Protein AF-A0A9P3NBM3-F1 (afdb_monomer_lite)

Radius of gyration: 16.48 Å; chains: 1; bounding box: 29×33×55 Å

Secondary structure (DSSP, 8-state):
---TTGGGTS-S--TT----S-S-GGGHHHHHHHHHHHHHHHHHHHHHTT-HHHHHHHHHHHHHHSTTTS-HHHHHHHHHHHHHHHHHHH-HHHHHHHHHHHHTSTTTTT-HHHHHHHHHHHHHHHHH-

Foldseek 3Di:
DDDPPPDPPDPDPPPPPPPDPDDDPVVPLVVLAVVLVVLLVQLVVCVVVVNLVSNLVSLVCSLPVNVVRDALVSNLSSLLSNLVSCCVPVNLVRSVVSLVVQCVPPSPVPDVSSVVSVVVSVVVVVVVD

Structure (mmCIF, N/CA/C/O backbone):
data_AF-A0A9P3NBM3-F1
#
_entry.id   AF-A0A9P3NBM3-F1
#
loop_
_atom_site.group_PDB
_atom_site.id
_atom_site.type_symbol
_atom_site.label_atom_id
_atom_site.label_alt_id
_atom_site.label_comp_id
_atom_site.label_asym_id
_atom_site.label_entity_id
_atom_site.label_seq_id
_atom_site.pdbx_PDB_ins_code
_atom_site.Cartn_x
_atom_site.Cartn_y
_atom_site.Cartn_z
_atom_site.occupancy
_atom_site.B_iso_or_equiv
_atom_site.auth_seq_id
_atom_site.auth_comp_id
_atom_site.auth_asym_id
_atom_site.auth_atom_id
_atom_site.pdbx_PDB_model_num
ATOM 1 N N . MET A 1 1 ? 9.893 -16.321 -12.538 1.00 36.00 1 MET A N 1
ATOM 2 C CA . MET A 1 1 ? 9.542 -17.567 -11.822 1.00 36.00 1 MET A CA 1
ATOM 3 C C . MET A 1 1 ? 8.042 -17.539 -11.578 1.00 36.00 1 MET A C 1
ATOM 5 O O . MET A 1 1 ? 7.564 -16.567 -11.018 1.00 36.00 1 MET A O 1
ATOM 9 N N . GLY A 1 2 ? 7.298 -18.499 -12.133 1.00 42.25 2 GLY A N 1
ATOM 10 C CA . GLY A 1 2 ? 5.830 -18.472 -12.160 1.00 42.25 2 GLY A CA 1
ATOM 11 C C . GLY A 1 2 ? 5.213 -18.802 -10.803 1.00 42.25 2 GLY A C 1
ATOM 12 O O . GLY A 1 2 ? 5.701 -19.692 -10.115 1.00 42.25 2 GLY A O 1
ATOM 13 N N . PHE A 1 3 ? 4.153 -18.081 -10.433 1.00 47.12 3 PHE A N 1
ATOM 14 C CA . PHE A 1 3 ? 3.395 -18.271 -9.196 1.00 47.12 3 PHE A CA 1
ATOM 15 C C . PHE A 1 3 ? 2.372 -19.417 -9.355 1.00 47.12 3 PHE A C 1
ATOM 17 O O . PHE A 1 3 ? 1.363 -19.234 -10.037 1.00 47.12 3 PHE A O 1
ATOM 24 N N . PRO A 1 4 ? 2.574 -20.589 -8.723 1.00 48.94 4 PRO A N 1
ATOM 25 C CA . PRO A 1 4 ? 1.746 -21.779 -8.945 1.00 48.94 4 PRO A CA 1
ATOM 26 C C . PRO A 1 4 ? 0.397 -21.771 -8.195 1.00 48.94 4 PRO A C 1
ATOM 28 O O . PRO A 1 4 ? -0.326 -22.759 -8.234 1.00 48.94 4 PRO A O 1
ATOM 31 N N . TRP A 1 5 ? 0.026 -20.676 -7.522 1.00 49.56 5 TRP A N 1
ATOM 32 C CA . TRP A 1 5 ? -1.213 -20.575 -6.732 1.00 49.56 5 TRP A CA 1
ATOM 33 C C . TRP A 1 5 ? -2.361 -19.838 -7.447 1.00 49.56 5 TRP A C 1
ATOM 35 O O . TRP A 1 5 ? -3.483 -19.809 -6.947 1.00 49.56 5 TRP A O 1
ATOM 45 N N . LEU A 1 6 ? -2.110 -19.269 -8.631 1.00 45.78 6 LEU A N 1
ATOM 46 C CA . LEU A 1 6 ? -3.104 -18.508 -9.403 1.00 45.78 6 LEU A CA 1
ATOM 47 C C . LEU A 1 6 ? -4.129 -19.392 -10.139 1.00 45.78 6 LEU A C 1
ATOM 49 O O . LEU A 1 6 ? -5.163 -18.894 -10.575 1.00 45.78 6 LEU A O 1
ATOM 53 N N . GLY A 1 7 ? -3.869 -20.699 -10.257 1.00 48.28 7 GLY A N 1
ATOM 54 C CA . GLY A 1 7 ? -4.721 -21.636 -10.998 1.00 48.28 7 GLY A CA 1
ATOM 55 C C . GLY A 1 7 ? -5.986 -22.093 -10.267 1.00 48.28 7 GLY A C 1
ATOM 56 O O . GLY A 1 7 ? -6.861 -22.681 -10.892 1.00 48.28 7 GLY A O 1
ATOM 57 N N . THR A 1 8 ? -6.110 -21.838 -8.961 1.00 54.28 8 THR A N 1
ATOM 58 C CA . THR A 1 8 ? -7.179 -22.441 -8.142 1.00 54.28 8 THR A CA 1
ATOM 59 C C . THR A 1 8 ? -8.381 -21.522 -7.903 1.00 54.28 8 THR A C 1
ATOM 61 O O . THR A 1 8 ? -9.399 -21.987 -7.401 1.00 54.28 8 THR A O 1
ATOM 64 N N . LEU A 1 9 ? -8.29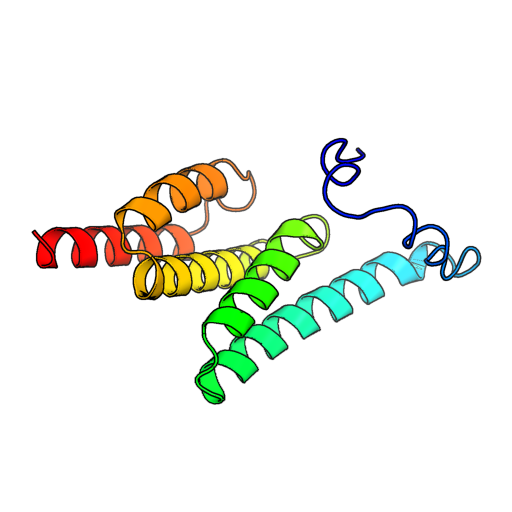3 -20.230 -8.251 1.00 46.53 9 LEU A N 1
ATOM 65 C CA . LEU A 1 9 ? -9.361 -19.245 -8.000 1.00 46.53 9 LEU A CA 1
ATOM 66 C C . LEU A 1 9 ? -10.108 -18.776 -9.253 1.00 46.53 9 LEU A C 1
ATOM 68 O O . LEU A 1 9 ? -11.226 -18.280 -9.133 1.00 46.53 9 LEU A O 1
ATOM 72 N N . LEU A 1 10 ? -9.538 -18.943 -10.444 1.00 45.22 10 LEU A N 1
ATOM 73 C CA . LEU A 1 10 ? -10.221 -18.623 -11.692 1.00 45.22 10 LEU A CA 1
ATOM 74 C C . LEU A 1 10 ? -10.314 -19.881 -12.545 1.00 45.22 10 LEU A C 1
ATOM 76 O O . LEU A 1 10 ? -9.303 -20.450 -12.944 1.00 45.22 10 LEU A O 1
ATOM 80 N N . GLY A 1 11 ? -11.553 -20.302 -12.810 1.00 42.62 11 GLY A N 1
ATOM 81 C CA . GLY A 1 11 ? -11.868 -21.316 -13.809 1.00 42.62 11 GLY A CA 1
ATOM 82 C C . GLY A 1 11 ? -11.320 -20.964 -15.204 1.00 42.62 11 GLY A C 1
ATOM 83 O O . GLY A 1 11 ? -10.674 -19.932 -15.393 1.00 42.62 11 GLY A O 1
ATOM 84 N N . PRO A 1 12 ? -11.582 -21.808 -16.215 1.00 42.78 12 PRO A N 1
ATOM 85 C CA . PRO A 1 12 ? -10.810 -21.900 -17.460 1.00 42.78 12 PRO A CA 1
ATOM 86 C C . PRO A 1 12 ? -11.018 -20.737 -18.458 1.00 42.78 12 PRO A C 1
ATOM 88 O O . PRO A 1 12 ? -10.882 -20.921 -19.663 1.00 42.78 12 PRO A O 1
ATOM 91 N N . SER A 1 13 ? -11.340 -19.528 -17.996 1.00 43.16 13 SER A N 1
ATOM 92 C CA . SER A 1 13 ? -11.639 -18.365 -18.839 1.00 43.16 13 SER A CA 1
ATOM 93 C C . SER A 1 13 ? -10.451 -17.426 -19.085 1.00 43.16 13 SER A C 1
ATOM 95 O O . SER A 1 13 ? -10.646 -16.354 -19.647 1.00 43.16 13 SER A O 1
ATOM 97 N N . LEU A 1 14 ? -9.227 -17.784 -18.682 1.00 46.81 14 LEU A N 1
ATOM 98 C CA . LEU A 1 14 ? -8.033 -16.946 -18.898 1.00 46.81 14 LEU A CA 1
ATOM 99 C C . LEU A 1 14 ? -7.100 -17.441 -20.013 1.00 46.81 14 LEU A C 1
ATOM 101 O O . LEU A 1 14 ? -6.038 -16.862 -20.229 1.00 46.81 14 LEU A O 1
ATOM 105 N N . SER A 1 15 ? -7.514 -18.439 -20.795 1.00 42.78 15 SER A N 1
ATOM 106 C CA . SER A 1 15 ? -6.785 -18.899 -21.988 1.00 42.78 15 SER A CA 1
ATOM 107 C C . SER A 1 15 ? -6.761 -17.870 -23.130 1.00 42.78 15 SER A C 1
ATOM 109 O O . SER A 1 15 ? -6.070 -18.084 -24.120 1.00 42.78 15 SER A O 1
ATOM 111 N N . SER A 1 16 ? -7.505 -16.760 -23.027 1.00 41.94 16 SER A N 1
ATOM 112 C CA . SER A 1 16 ? -7.634 -15.752 -24.090 1.00 41.94 16 SER A CA 1
ATOM 113 C C . SER A 1 16 ? -6.797 -14.485 -23.885 1.00 41.94 16 SER A C 1
ATOM 115 O O . SER A 1 16 ? -6.918 -13.553 -24.675 1.00 41.94 16 SER A O 1
ATOM 117 N N . LEU A 1 17 ? -5.945 -14.420 -22.858 1.00 43.00 17 LEU A N 1
ATOM 118 C CA . LEU A 1 17 ? -5.051 -13.277 -22.623 1.00 43.00 17 LEU A CA 1
ATOM 119 C C . LEU A 1 17 ? -3.598 -13.569 -23.020 1.00 43.00 17 LEU A C 1
ATOM 121 O O . LEU A 1 17 ? -2.654 -13.071 -22.417 1.00 43.00 17 LEU A O 1
ATOM 125 N N . SER A 1 18 ? -3.401 -14.320 -24.106 1.00 44.97 18 SER A N 1
ATOM 126 C CA . SER A 1 18 ? -2.165 -14.248 -24.889 1.00 44.97 18 SER A CA 1
ATOM 127 C C . SER A 1 18 ? -2.197 -12.985 -25.758 1.00 44.97 18 SER A C 1
ATOM 129 O O . SER A 1 18 ? -2.344 -13.059 -26.979 1.00 44.97 18 SER A O 1
ATOM 131 N N . PHE A 1 19 ? -2.142 -11.804 -25.142 1.00 48.06 19 PHE A N 1
ATOM 132 C CA . PHE A 1 19 ? -2.157 -10.555 -25.895 1.00 48.06 19 PHE A CA 1
ATOM 133 C C . PHE A 1 19 ? -0.729 -10.018 -26.048 1.00 48.06 19 PHE A C 1
ATOM 135 O O . PHE A 1 19 ? -0.136 -9.503 -25.104 1.00 48.06 19 PHE A O 1
ATOM 142 N N . TYR A 1 20 ? -0.241 -10.173 -27.288 1.00 42.94 20 TYR A N 1
ATOM 143 C CA . TYR A 1 20 ? 0.977 -9.648 -27.924 1.00 42.94 20 TYR A CA 1
ATOM 144 C C . TYR A 1 20 ? 2.259 -10.500 -27.862 1.00 42.94 20 TYR A C 1
ATOM 146 O O . TYR A 1 20 ? 3.135 -10.242 -27.040 1.00 42.94 20 TYR A O 1
ATOM 154 N N . PRO A 1 21 ? 2.459 -11.428 -28.822 1.00 46.34 21 PRO A N 1
ATOM 155 C CA . PRO A 1 21 ? 3.725 -12.146 -28.966 1.00 46.34 21 PRO A CA 1
ATOM 156 C C . PRO A 1 21 ? 4.812 -11.370 -29.746 1.00 46.34 21 PRO A C 1
ATOM 158 O O . PRO A 1 21 ? 5.903 -11.898 -29.904 1.00 46.34 21 PRO A O 1
ATOM 161 N N . ASN A 1 22 ? 4.563 -10.140 -30.231 1.00 47.19 22 ASN A N 1
ATOM 162 C CA . ASN A 1 22 ? 5.412 -9.515 -31.268 1.00 47.19 22 ASN A CA 1
ATOM 163 C C . ASN A 1 22 ? 5.895 -8.068 -31.013 1.00 47.19 22 ASN A C 1
ATOM 165 O O . ASN A 1 22 ? 6.335 -7.415 -31.958 1.00 47.19 22 ASN A O 1
ATOM 169 N N . LEU A 1 23 ? 5.861 -7.532 -29.785 1.00 47.50 23 LEU A N 1
ATOM 170 C CA . LEU A 1 23 ? 6.553 -6.261 -29.504 1.00 47.50 23 LEU A CA 1
ATOM 171 C C . LEU A 1 23 ? 7.952 -6.529 -28.944 1.00 47.50 23 LEU A C 1
ATOM 173 O O . LEU A 1 23 ? 8.088 -7.132 -27.884 1.00 47.50 23 LEU A O 1
ATOM 177 N N . SER A 1 24 ? 8.968 -6.062 -29.678 1.00 49.34 24 SER A N 1
ATOM 178 C CA . SER A 1 24 ? 10.384 -6.007 -29.294 1.00 49.34 24 SER A CA 1
ATOM 179 C C . SER A 1 24 ? 10.577 -5.865 -27.777 1.00 49.34 24 SER A C 1
ATOM 181 O O . SER A 1 24 ? 10.072 -4.913 -27.177 1.00 49.34 24 SER A O 1
ATOM 183 N N . LEU A 1 25 ? 11.334 -6.794 -27.176 1.00 55.28 25 LEU A N 1
ATOM 184 C CA . LEU A 1 25 ? 11.688 -6.863 -25.746 1.00 55.28 25 LEU A CA 1
ATOM 185 C C . LEU A 1 25 ? 12.089 -5.505 -25.131 1.00 55.28 25 LEU A C 1
ATOM 187 O O . LEU A 1 25 ? 11.890 -5.278 -23.940 1.00 55.28 25 LEU A O 1
ATOM 191 N N . ALA A 1 26 ? 12.601 -4.578 -25.945 1.00 54.69 26 ALA A N 1
ATOM 192 C CA . ALA A 1 26 ? 12.984 -3.232 -25.530 1.00 54.69 26 ALA A CA 1
ATOM 193 C C . ALA A 1 26 ? 11.815 -2.362 -25.018 1.00 54.69 26 ALA A C 1
ATOM 195 O O . ALA A 1 26 ? 12.041 -1.471 -24.202 1.00 54.69 26 ALA A O 1
ATOM 196 N N . LEU A 1 27 ? 10.572 -2.603 -25.457 1.00 58.94 27 LEU A N 1
ATOM 197 C CA . LEU A 1 27 ? 9.410 -1.783 -25.075 1.00 58.94 27 LEU A CA 1
ATOM 198 C C . LEU A 1 27 ? 8.577 -2.365 -23.920 1.00 58.94 27 LEU A C 1
ATOM 200 O O . LEU A 1 27 ? 7.697 -1.682 -23.400 1.00 58.94 27 LEU A O 1
ATOM 204 N N . GLN A 1 28 ? 8.838 -3.603 -23.491 1.00 66.25 28 GLN A N 1
ATOM 205 C CA . GLN A 1 28 ? 8.031 -4.267 -22.458 1.00 66.25 28 GLN A CA 1
ATOM 206 C C . GLN A 1 28 ? 8.221 -3.631 -21.074 1.00 66.25 28 GLN A C 1
ATOM 208 O O . GLN A 1 28 ? 7.250 -3.382 -20.365 1.00 66.25 28 GLN A O 1
ATOM 213 N N . ILE A 1 29 ? 9.459 -3.296 -20.712 1.00 70.06 29 ILE A N 1
ATOM 214 C CA . ILE A 1 29 ? 9.799 -2.697 -19.413 1.00 70.06 29 ILE A CA 1
ATOM 215 C C . ILE A 1 29 ? 9.110 -1.331 -19.208 1.00 70.06 29 ILE A C 1
ATOM 217 O O . ILE A 1 29 ? 8.444 -1.161 -18.185 1.00 70.06 29 ILE A O 1
ATOM 221 N N . PRO A 1 30 ? 9.188 -0.356 -20.139 1.00 77.88 30 PRO A N 1
ATOM 222 C CA . PRO A 1 30 ? 8.514 0.930 -19.956 1.00 77.88 30 PRO A CA 1
ATOM 223 C C . PRO A 1 30 ? 6.983 0.816 -19.948 1.00 77.88 30 PRO A C 1
ATOM 225 O O . PRO A 1 30 ? 6.337 1.551 -19.203 1.00 77.88 30 PRO A O 1
ATOM 228 N N . LEU A 1 31 ? 6.392 -0.122 -20.699 1.00 81.12 31 LEU A N 1
ATOM 229 C CA . LEU A 1 31 ? 4.945 -0.367 -20.663 1.00 81.12 31 LEU A CA 1
ATOM 230 C C . LEU A 1 31 ? 4.485 -0.915 -19.308 1.00 81.12 31 LEU A C 1
ATOM 232 O O . LEU A 1 31 ? 3.488 -0.444 -18.764 1.00 81.12 31 LEU A O 1
ATOM 236 N N . VAL A 1 32 ? 5.228 -1.864 -18.733 1.00 79.44 32 VAL A N 1
ATOM 237 C CA . VAL A 1 32 ? 4.937 -2.410 -17.399 1.00 79.44 32 VAL A CA 1
ATOM 238 C C . VAL A 1 32 ? 5.099 -1.328 -16.328 1.00 79.44 32 VAL A C 1
ATOM 240 O O . VAL A 1 32 ? 4.247 -1.209 -15.449 1.00 79.44 32 VAL A O 1
ATOM 243 N N . ARG A 1 33 ? 6.123 -0.469 -16.431 1.00 79.50 33 ARG A N 1
ATOM 244 C CA . ARG A 1 33 ? 6.292 0.679 -15.522 1.00 79.50 33 ARG A CA 1
ATOM 245 C C . ARG A 1 33 ? 5.153 1.688 -15.635 1.00 79.50 33 ARG A C 1
ATOM 247 O O . ARG A 1 33 ? 4.643 2.137 -14.611 1.00 79.50 33 ARG A O 1
ATOM 254 N N . LEU A 1 34 ? 4.721 2.009 -16.854 1.00 82.69 34 LEU A N 1
ATOM 255 C CA . LEU A 1 34 ? 3.594 2.911 -17.092 1.00 82.69 34 LEU A CA 1
ATOM 256 C C . LEU A 1 34 ? 2.286 2.336 -16.531 1.00 82.69 34 LEU A C 1
ATOM 258 O O . LEU A 1 34 ? 1.528 3.046 -15.872 1.00 82.69 34 LEU A O 1
ATOM 262 N N . ALA A 1 35 ? 2.041 1.042 -16.743 1.00 83.44 35 ALA A N 1
ATOM 263 C CA . ALA A 1 35 ? 0.882 0.351 -16.192 1.00 83.44 35 ALA A CA 1
ATOM 264 C C . ALA A 1 35 ? 0.913 0.330 -14.653 1.00 83.44 35 ALA A C 1
ATOM 266 O O . ALA A 1 35 ? -0.098 0.638 -14.016 1.00 83.44 35 ALA A O 1
ATOM 267 N N . GLY A 1 36 ? 2.081 0.071 -14.054 1.00 82.62 36 GLY A N 1
ATOM 268 C CA . GLY A 1 36 ? 2.304 0.178 -12.613 1.00 82.62 36 GLY A CA 1
ATOM 269 C C . GLY A 1 36 ? 1.978 1.577 -12.083 1.00 82.62 36 GLY A C 1
ATOM 270 O O . GLY A 1 36 ? 1.150 1.711 -11.180 1.00 82.62 36 GLY A O 1
ATOM 271 N N . ALA A 1 37 ? 2.538 2.627 -12.689 1.00 81.88 37 ALA A N 1
ATOM 272 C CA . ALA A 1 37 ? 2.262 4.017 -12.316 1.00 81.88 37 ALA A CA 1
ATOM 273 C C . ALA A 1 37 ? 0.766 4.367 -12.435 1.00 81.88 37 ALA A C 1
ATOM 275 O O . ALA A 1 37 ? 0.196 4.990 -11.537 1.00 81.88 37 ALA A O 1
ATOM 276 N N . ALA A 1 38 ? 0.085 3.886 -13.481 1.00 85.56 38 ALA A N 1
ATOM 277 C CA . ALA A 1 38 ? -1.356 4.069 -13.648 1.00 85.56 38 ALA A CA 1
ATOM 278 C C . ALA A 1 38 ? -2.180 3.391 -12.536 1.00 85.56 38 ALA A C 1
ATOM 280 O O . ALA A 1 38 ? -3.258 3.873 -12.183 1.00 85.56 38 ALA A O 1
ATOM 281 N N . HIS A 1 39 ? -1.712 2.275 -11.969 1.00 82.62 39 HIS A N 1
ATOM 282 C CA . HIS A 1 39 ? -2.330 1.659 -10.788 1.00 82.62 39 HIS A CA 1
ATOM 283 C C . HIS A 1 39 ? -2.079 2.459 -9.501 1.00 82.62 39 HIS A C 1
ATOM 285 O O . HIS A 1 39 ? -2.979 2.538 -8.661 1.00 82.62 39 HIS A O 1
ATOM 291 N N . GLY A 1 40 ? -0.915 3.104 -9.369 1.00 79.94 40 GLY A N 1
ATOM 292 C CA . GLY A 1 40 ? -0.631 4.038 -8.275 1.00 79.94 40 GLY A CA 1
ATOM 293 C C . GLY A 1 40 ? -1.550 5.266 -8.304 1.00 79.94 40 GLY A C 1
ATOM 294 O O . GLY A 1 40 ? -2.179 5.600 -7.298 1.00 79.94 40 GLY A O 1
ATOM 295 N N . VAL A 1 41 ? -1.719 5.878 -9.482 1.00 84.62 41 VAL A N 1
ATOM 296 C CA . VAL A 1 41 ? -2.644 7.009 -9.688 1.00 84.62 41 VAL A CA 1
ATOM 297 C C . VAL A 1 41 ? -4.094 6.589 -9.450 1.00 84.62 41 VAL A C 1
ATOM 299 O O . VAL A 1 41 ? -4.831 7.301 -8.775 1.00 84.62 41 VAL A O 1
ATOM 302 N N . ARG A 1 42 ? -4.506 5.406 -9.928 1.00 84.94 42 ARG A N 1
ATOM 303 C CA . ARG A 1 42 ? -5.851 4.876 -9.648 1.00 84.94 42 ARG A CA 1
ATOM 304 C C . ARG A 1 42 ? -6.096 4.663 -8.161 1.00 84.94 42 ARG A C 1
ATOM 306 O O . ARG A 1 42 ? -7.178 4.992 -7.694 1.00 84.94 42 ARG A O 1
ATOM 313 N N . ALA A 1 43 ? -5.112 4.164 -7.412 1.00 84.44 43 ALA A N 1
ATOM 314 C CA . ALA A 1 43 ? -5.248 4.023 -5.964 1.00 84.44 43 ALA A CA 1
ATOM 315 C C . ALA A 1 43 ? -5.514 5.382 -5.292 1.00 84.44 43 ALA A C 1
ATOM 317 O O . ALA A 1 43 ? -6.410 5.480 -4.461 1.00 84.44 43 ALA A O 1
ATOM 318 N N . ALA A 1 44 ? -4.805 6.438 -5.708 1.00 83.50 44 ALA A N 1
ATOM 319 C CA . ALA A 1 44 ? -5.044 7.799 -5.223 1.00 83.50 44 ALA A CA 1
ATOM 320 C C . ALA A 1 44 ? -6.407 8.364 -5.666 1.00 83.50 44 ALA A C 1
ATOM 322 O O . ALA A 1 44 ? -7.089 9.021 -4.887 1.00 83.50 44 ALA A O 1
ATOM 323 N N . ALA A 1 45 ? -6.845 8.080 -6.893 1.00 87.56 45 ALA A N 1
ATOM 324 C CA . ALA A 1 45 ? -8.160 8.502 -7.368 1.00 87.56 45 ALA A CA 1
ATOM 325 C C . ALA A 1 45 ? -9.287 7.868 -6.535 1.00 87.56 45 ALA A C 1
ATOM 327 O O . ALA A 1 45 ? -10.218 8.558 -6.132 1.00 87.56 45 ALA A O 1
ATOM 328 N N . TRP A 1 46 ? -9.186 6.574 -6.215 1.00 88.00 46 TRP A N 1
ATOM 329 C CA . TRP A 1 46 ? -10.172 5.895 -5.370 1.00 88.00 46 TRP A CA 1
ATOM 330 C C . TRP A 1 46 ? -10.214 6.430 -3.934 1.00 88.00 46 TRP A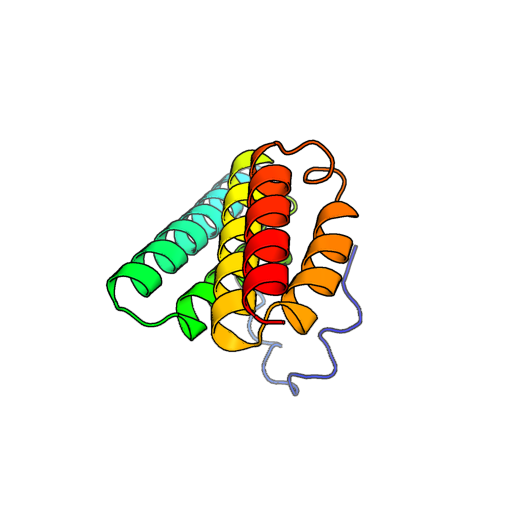 C 1
ATOM 332 O O . TRP A 1 46 ? -11.283 6.410 -3.327 1.00 88.00 46 TRP A O 1
ATOM 342 N N . GLU A 1 47 ? -9.099 6.948 -3.409 1.00 85.44 47 GLU A N 1
ATOM 343 C CA . GLU A 1 47 ? -9.073 7.670 -2.128 1.00 85.44 47 GLU A CA 1
ATOM 344 C C . GLU A 1 47 ? -9.902 8.958 -2.204 1.00 85.44 47 GLU A C 1
ATOM 346 O O . GLU A 1 47 ? -10.722 9.208 -1.324 1.00 85.44 47 GLU A O 1
ATOM 351 N N . VAL A 1 48 ? -9.763 9.729 -3.289 1.00 87.94 48 VAL A N 1
ATOM 352 C CA . VAL A 1 48 ? -10.549 10.956 -3.519 1.00 87.94 48 VAL A CA 1
ATOM 353 C C . VAL A 1 48 ? -12.038 10.649 -3.689 1.00 87.94 48 VAL A C 1
ATOM 355 O O . VAL A 1 48 ? -12.880 11.379 -3.174 1.00 87.94 48 VAL A O 1
ATOM 358 N N . TYR A 1 49 ? -12.377 9.549 -4.364 1.00 87.56 49 TYR A N 1
ATOM 359 C CA . TYR A 1 49 ? -13.765 9.104 -4.515 1.00 87.56 49 TYR A CA 1
ATOM 360 C C . TYR A 1 49 ? -14.354 8.453 -3.254 1.00 87.56 49 TYR A C 1
ATOM 362 O O . TYR A 1 49 ? -15.516 8.052 -3.272 1.00 87.56 49 TYR A O 1
ATOM 370 N N . GLY A 1 50 ? -13.581 8.302 -2.174 1.00 85.38 50 GLY A N 1
ATOM 371 C CA . GLY A 1 50 ? -14.056 7.656 -0.950 1.00 85.38 50 GLY A CA 1
ATOM 372 C C . GLY A 1 50 ? -14.386 6.171 -1.136 1.00 85.38 50 GLY A C 1
ATOM 373 O O . GLY A 1 50 ? -15.249 5.642 -0.442 1.00 85.38 50 GLY A O 1
ATOM 374 N N . CYS A 1 51 ? -13.713 5.490 -2.073 1.00 85.88 51 CYS A N 1
ATOM 375 C CA . CYS A 1 51 ? -13.866 4.060 -2.358 1.00 85.88 51 CYS A CA 1
ATOM 376 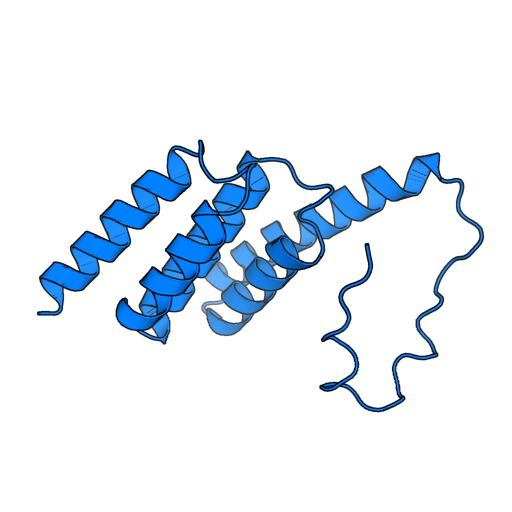C C . CYS A 1 51 ? -12.636 3.271 -1.871 1.00 85.88 51 CYS A C 1
ATOM 378 O O . CYS A 1 51 ? -11.821 2.797 -2.672 1.00 85.88 51 CYS A O 1
ATOM 380 N N . PRO A 1 52 ? -12.473 3.099 -0.553 1.00 80.69 52 PRO A N 1
ATOM 381 C CA . PRO A 1 52 ? -11.238 2.582 0.033 1.00 80.69 52 PRO A CA 1
ATOM 382 C C . PRO A 1 52 ? -10.974 1.093 -0.268 1.00 80.69 52 PRO A C 1
ATOM 384 O O . PRO A 1 52 ? -9.821 0.674 -0.365 1.00 80.69 52 PRO A O 1
ATOM 387 N N . SER A 1 53 ? -12.010 0.291 -0.541 1.00 81.56 53 SER A N 1
ATOM 388 C CA . SER A 1 53 ? -11.853 -1.094 -1.020 1.00 81.56 53 SER A CA 1
ATOM 389 C C . SER A 1 53 ? -11.205 -1.167 -2.410 1.00 81.56 53 SER A C 1
ATOM 391 O O . SER A 1 53 ? -10.371 -2.037 -2.665 1.00 81.56 53 SER A O 1
ATOM 393 N N . MET A 1 54 ? -11.536 -0.227 -3.300 1.00 84.38 54 MET A N 1
ATOM 394 C CA . MET A 1 54 ? -10.936 -0.129 -4.634 1.00 84.38 54 MET A CA 1
ATOM 395 C C . MET A 1 54 ? -9.525 0.459 -4.575 1.00 84.38 54 MET A C 1
ATOM 397 O O . MET A 1 54 ? -8.648 0.017 -5.322 1.00 84.38 54 MET A O 1
ATOM 401 N N . ALA A 1 55 ? -9.277 1.390 -3.647 1.00 84.69 55 ALA A N 1
ATOM 402 C CA . ALA A 1 55 ? -7.934 1.892 -3.363 1.00 84.69 55 ALA A CA 1
ATOM 403 C C . ALA A 1 55 ? -7.006 0.758 -2.892 1.00 84.69 55 ALA A C 1
ATOM 405 O O . ALA A 1 55 ? -5.914 0.593 -3.439 1.00 84.69 55 ALA A O 1
ATOM 406 N N . MET A 1 56 ? -7.482 -0.082 -1.963 1.00 84.06 56 MET A N 1
ATOM 407 C CA . MET A 1 56 ? -6.774 -1.271 -1.477 1.00 84.06 56 MET A CA 1
ATOM 408 C C . MET A 1 56 ? -6.515 -2.296 -2.589 1.00 84.06 56 MET A C 1
ATOM 410 O O . MET A 1 56 ? -5.412 -2.825 -2.697 1.00 84.06 56 MET A O 1
ATOM 414 N N . ALA A 1 57 ? -7.507 -2.583 -3.437 1.00 85.31 57 ALA A N 1
ATOM 415 C CA . ALA A 1 57 ? -7.329 -3.521 -4.545 1.00 85.31 57 ALA A CA 1
ATOM 416 C C . ALA A 1 57 ? -6.296 -3.010 -5.566 1.00 85.31 57 ALA A C 1
ATOM 418 O O . ALA A 1 57 ? -5.458 -3.776 -6.039 1.00 85.31 57 ALA A O 1
ATOM 419 N N . SER A 1 58 ? -6.315 -1.711 -5.880 1.00 86.81 58 SER A N 1
ATOM 420 C CA . SER A 1 58 ? -5.362 -1.108 -6.817 1.00 86.81 58 SER A CA 1
ATOM 421 C C . SER A 1 58 ? -3.935 -1.080 -6.261 1.00 86.81 58 SER A C 1
ATOM 423 O O . SER A 1 58 ? -2.994 -1.347 -7.009 1.00 86.81 58 SER A O 1
ATOM 425 N N . SER A 1 59 ? -3.758 -0.810 -4.962 1.00 85.06 59 SER A N 1
ATOM 426 C CA . SER A 1 59 ? -2.441 -0.872 -4.317 1.00 85.06 59 SER A CA 1
ATOM 427 C C . SER A 1 59 ? -1.921 -2.308 -4.198 1.00 85.06 59 SER A C 1
ATOM 429 O O . SER A 1 59 ? -0.745 -2.549 -4.466 1.00 85.06 59 SER A O 1
ATOM 431 N N . ALA A 1 60 ? -2.793 -3.281 -3.909 1.00 84.88 60 ALA A N 1
ATOM 432 C CA . ALA A 1 60 ? -2.434 -4.699 -3.900 1.00 84.88 60 ALA A CA 1
ATOM 433 C C . ALA A 1 60 ? -1.986 -5.179 -5.288 1.00 84.88 60 ALA A C 1
ATOM 435 O O . ALA A 1 60 ? -0.961 -5.843 -5.410 1.00 84.88 60 ALA A O 1
ATOM 436 N N . LEU A 1 61 ? -2.718 -4.801 -6.342 1.00 85.94 61 LEU A N 1
ATOM 437 C CA . LEU A 1 61 ? -2.349 -5.112 -7.726 1.00 85.94 61 LEU A CA 1
ATOM 438 C C . LEU A 1 61 ? -1.011 -4.479 -8.116 1.00 85.94 61 LEU A C 1
ATOM 440 O O . LEU A 1 61 ? -0.216 -5.126 -8.791 1.00 85.94 61 LEU A O 1
ATOM 444 N N . HIS A 1 62 ? -0.739 -3.248 -7.670 1.00 83.94 62 HIS A N 1
ATOM 445 C CA . HIS A 1 62 ? 0.557 -2.609 -7.895 1.00 83.94 62 HIS A CA 1
ATOM 446 C C . HIS A 1 62 ? 1.700 -3.432 -7.281 1.00 83.94 62 HIS A C 1
ATOM 448 O O . HIS A 1 62 ? 2.663 -3.761 -7.968 1.00 83.94 62 HIS A O 1
ATOM 454 N N . LEU A 1 63 ? 1.555 -3.837 -6.017 1.00 83.12 63 LEU A N 1
ATOM 455 C CA . LEU A 1 63 ? 2.567 -4.625 -5.309 1.00 83.12 63 LEU A CA 1
ATOM 456 C C . LEU A 1 63 ? 2.754 -6.029 -5.889 1.00 83.12 63 LEU A C 1
ATOM 458 O O . LEU A 1 63 ? 3.877 -6.509 -5.945 1.00 83.12 63 LEU A O 1
ATOM 462 N N . LEU A 1 64 ? 1.675 -6.697 -6.304 1.00 83.69 64 LEU A N 1
ATOM 463 C CA . LEU A 1 64 ? 1.735 -8.090 -6.758 1.00 83.69 64 LEU A CA 1
ATOM 464 C C . LEU A 1 64 ? 2.179 -8.232 -8.214 1.00 83.69 64 LEU A C 1
ATOM 466 O O . LEU A 1 64 ? 2.886 -9.177 -8.546 1.00 83.69 64 LEU A O 1
ATOM 470 N N . CYS A 1 65 ? 1.727 -7.337 -9.094 1.00 82.38 65 CYS A N 1
ATOM 471 C CA . CYS A 1 65 ? 1.953 -7.473 -10.534 1.00 82.38 65 CYS A CA 1
ATOM 472 C C . CYS A 1 65 ? 3.127 -6.635 -11.044 1.00 82.38 65 CYS A C 1
ATOM 474 O O . CYS A 1 65 ? 3.627 -6.906 -12.132 1.00 82.38 65 CYS A O 1
ATOM 476 N N . TYR A 1 66 ? 3.550 -5.616 -10.290 1.00 81.31 66 TYR A N 1
ATOM 477 C CA . TYR A 1 66 ? 4.544 -4.646 -10.750 1.00 81.31 66 TYR A CA 1
ATOM 478 C C . TYR A 1 66 ? 5.760 -4.531 -9.818 1.00 81.31 66 TYR A C 1
ATOM 480 O O . TYR A 1 66 ? 6.590 -3.653 -10.041 1.00 81.31 66 TYR A O 1
ATOM 488 N N . SER A 1 67 ? 5.924 -5.438 -8.841 1.00 79.81 67 SER A N 1
ATOM 489 C CA . SER A 1 67 ? 7.093 -5.493 -7.939 1.00 79.81 67 SER A CA 1
ATOM 490 C C . SER A 1 67 ? 8.432 -5.496 -8.668 1.00 79.81 67 SER A C 1
ATOM 492 O O . SER A 1 67 ? 9.378 -4.860 -8.218 1.00 79.81 67 SER A O 1
ATOM 494 N N . ASP A 1 68 ? 8.504 -6.186 -9.805 1.00 77.00 68 ASP A N 1
ATOM 495 C CA . ASP A 1 68 ? 9.765 -6.431 -10.511 1.00 77.00 68 ASP A CA 1
ATOM 496 C C . ASP A 1 68 ? 10.209 -5.237 -11.372 1.00 77.00 68 ASP A C 1
ATOM 498 O O . ASP A 1 68 ? 11.366 -5.154 -11.781 1.00 77.00 68 ASP A O 1
ATOM 502 N N . ALA A 1 69 ? 9.291 -4.311 -11.664 1.00 78.44 69 ALA A N 1
ATOM 503 C CA . ALA A 1 69 ? 9.529 -3.161 -12.539 1.00 78.44 69 ALA A CA 1
ATOM 504 C C . ALA A 1 69 ? 9.379 -1.807 -11.824 1.00 78.44 69 ALA A C 1
ATOM 506 O O . ALA A 1 69 ? 9.820 -0.778 -12.347 1.00 78.44 69 ALA A O 1
ATOM 507 N N . ALA A 1 70 ? 8.727 -1.784 -10.662 1.00 77.50 70 ALA A N 1
ATOM 508 C CA . ALA A 1 70 ? 8.515 -0.585 -9.869 1.00 77.50 70 ALA A CA 1
ATOM 509 C C . ALA A 1 70 ? 9.788 -0.169 -9.119 1.00 77.50 70 ALA A C 1
ATOM 511 O O . ALA A 1 70 ? 10.669 -0.979 -8.824 1.00 77.50 70 ALA A O 1
ATOM 512 N N . THR A 1 71 ? 9.893 1.124 -8.815 1.00 80.44 71 THR A N 1
ATOM 513 C CA . THR A 1 71 ? 10.977 1.617 -7.961 1.00 80.44 71 THR A CA 1
ATOM 514 C C . THR A 1 71 ? 10.711 1.250 -6.500 1.00 80.44 71 THR A C 1
ATOM 516 O O . THR A 1 71 ? 9.570 0.995 -6.110 1.00 80.44 71 THR A O 1
ATOM 519 N N . ALA A 1 72 ? 11.761 1.231 -5.674 1.00 78.50 72 ALA A N 1
ATOM 520 C CA . ALA A 1 72 ? 11.613 0.966 -4.243 1.00 78.50 72 ALA A CA 1
ATOM 521 C C . ALA A 1 72 ? 10.673 1.981 -3.561 1.00 78.50 72 ALA A C 1
ATOM 523 O O . ALA A 1 72 ? 9.879 1.593 -2.704 1.00 78.50 72 ALA A O 1
ATOM 524 N N . ASP A 1 73 ? 10.707 3.247 -3.989 1.00 80.12 73 ASP A N 1
ATOM 525 C CA . ASP A 1 73 ? 9.842 4.307 -3.462 1.00 80.12 73 ASP A CA 1
ATOM 526 C C . ASP A 1 73 ? 8.374 4.113 -3.866 1.00 80.12 73 ASP A C 1
ATOM 528 O O . ASP A 1 73 ? 7.487 4.208 -3.015 1.00 80.12 73 ASP A O 1
ATOM 532 N N . ASP A 1 74 ? 8.110 3.767 -5.133 1.00 81.31 74 ASP A N 1
ATOM 533 C CA . ASP A 1 74 ? 6.751 3.488 -5.618 1.00 81.31 74 ASP A CA 1
ATOM 534 C C . ASP A 1 74 ? 6.134 2.288 -4.883 1.00 81.31 74 ASP A C 1
ATOM 536 O O . ASP A 1 74 ? 4.975 2.329 -4.454 1.00 81.31 74 ASP A O 1
ATOM 540 N N . LEU A 1 75 ? 6.931 1.233 -4.673 1.00 82.19 75 LEU A N 1
ATOM 541 C CA . LEU A 1 75 ? 6.503 0.059 -3.916 1.00 82.19 75 LEU A CA 1
ATOM 542 C C . LEU A 1 75 ? 6.243 0.393 -2.454 1.00 82.19 75 LEU A C 1
ATOM 544 O O . LEU A 1 75 ? 5.246 -0.064 -1.897 1.00 82.19 75 LEU A O 1
ATOM 548 N N . ALA A 1 76 ? 7.098 1.202 -1.831 1.00 83.12 76 ALA A N 1
ATOM 549 C CA . ALA A 1 76 ? 6.902 1.602 -0.449 1.00 83.12 76 ALA A CA 1
ATOM 550 C C . ALA A 1 76 ? 5.630 2.446 -0.292 1.00 83.12 76 ALA A C 1
ATOM 552 O O . ALA A 1 76 ? 4.826 2.180 0.599 1.00 83.12 76 ALA A O 1
ATOM 553 N N . ALA A 1 77 ? 5.375 3.391 -1.199 1.00 82.19 77 ALA A N 1
ATOM 554 C CA . ALA A 1 77 ? 4.150 4.185 -1.190 1.00 82.19 77 ALA A CA 1
ATOM 555 C C . ALA A 1 77 ? 2.891 3.314 -1.364 1.00 82.19 77 ALA A C 1
ATOM 557 O O . ALA A 1 77 ? 1.909 3.489 -0.637 1.00 82.19 77 ALA A O 1
ATOM 558 N N . ALA A 1 78 ? 2.916 2.340 -2.281 1.00 85.31 78 ALA A N 1
ATOM 559 C CA . ALA A 1 78 ? 1.808 1.405 -2.473 1.00 85.31 78 ALA A CA 1
ATOM 560 C C . ALA A 1 78 ? 1.591 0.495 -1.249 1.00 85.31 78 ALA A C 1
ATOM 562 O O . ALA A 1 78 ? 0.447 0.283 -0.838 1.00 85.31 78 ALA A O 1
ATOM 563 N N . ALA A 1 79 ? 2.675 0.007 -0.637 1.00 83.69 79 ALA A N 1
ATOM 564 C CA . ALA A 1 79 ? 2.657 -0.797 0.584 1.00 83.69 79 ALA A CA 1
ATOM 565 C C . ALA A 1 79 ? 2.050 -0.032 1.762 1.00 83.69 79 ALA A C 1
ATOM 567 O O . ALA A 1 79 ? 1.147 -0.544 2.420 1.00 83.69 79 ALA A O 1
ATOM 568 N N . VAL A 1 80 ? 2.478 1.214 1.982 1.00 86.19 80 VAL A N 1
ATOM 569 C CA . VAL A 1 80 ? 1.940 2.088 3.035 1.00 86.19 80 VAL A CA 1
ATOM 570 C C . VAL A 1 80 ? 0.448 2.338 2.829 1.00 86.19 80 VAL A C 1
ATOM 572 O O . VAL A 1 80 ? -0.332 2.215 3.771 1.00 86.19 80 VAL A O 1
ATOM 575 N N . LYS A 1 81 ? 0.015 2.626 1.595 1.00 86.25 81 LYS A N 1
ATOM 576 C CA . LYS A 1 81 ? -1.412 2.806 1.294 1.00 86.25 81 LYS A CA 1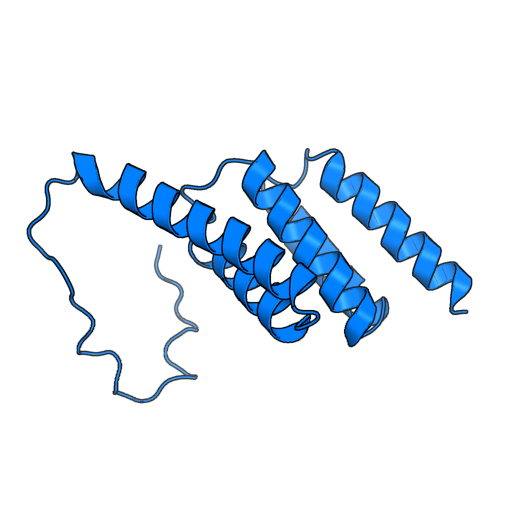
ATOM 577 C C . LYS A 1 81 ? -2.216 1.544 1.583 1.00 86.25 81 LYS A C 1
ATOM 579 O O . LYS A 1 81 ? -3.258 1.619 2.225 1.00 86.25 81 LYS A O 1
ATOM 584 N N . LEU A 1 82 ? -1.737 0.380 1.149 1.00 84.94 82 LEU A N 1
ATOM 585 C CA . LEU A 1 82 ? -2.394 -0.895 1.438 1.00 84.94 82 LEU A CA 1
ATOM 586 C C . LEU A 1 82 ? -2.501 -1.148 2.946 1.00 84.94 82 LEU A C 1
ATOM 588 O O . LEU A 1 82 ? -3.555 -1.552 3.433 1.00 84.94 82 LEU A O 1
ATOM 592 N N . LEU A 1 83 ? -1.431 -0.876 3.686 1.00 84.94 83 LEU A N 1
ATOM 593 C CA . LEU A 1 83 ? -1.378 -1.016 5.135 1.00 84.94 83 LEU A CA 1
ATOM 594 C C . LEU A 1 83 ? -2.376 -0.093 5.847 1.00 84.94 83 LEU A C 1
ATOM 596 O O . LEU A 1 83 ? -3.168 -0.567 6.657 1.00 84.94 83 LEU A O 1
ATOM 600 N N . ARG A 1 84 ? -2.435 1.188 5.474 1.00 84.38 84 ARG A N 1
ATOM 601 C CA . ARG A 1 84 ? -3.412 2.139 6.028 1.00 84.38 84 ARG A CA 1
ATOM 602 C C . ARG A 1 84 ? -4.853 1.738 5.716 1.00 84.38 84 ARG A C 1
ATOM 604 O O . ARG A 1 84 ? -5.691 1.711 6.612 1.00 84.38 84 ARG A O 1
ATOM 611 N N . HIS A 1 85 ? -5.141 1.347 4.471 1.00 84.88 85 HIS A N 1
ATOM 612 C CA . HIS A 1 85 ? -6.484 0.893 4.089 1.00 84.88 85 HIS A CA 1
ATOM 613 C C . HIS A 1 85 ? -6.880 -0.401 4.806 1.00 84.88 85 HIS A C 1
ATOM 615 O O . HIS A 1 85 ? -8.035 -0.571 5.189 1.00 84.88 85 HIS A O 1
ATOM 621 N N . THR A 1 86 ? -5.942 -1.331 5.004 1.00 81.44 86 THR A N 1
ATOM 622 C CA . THR A 1 86 ? -6.223 -2.583 5.726 1.00 81.44 86 THR A CA 1
ATOM 623 C C . THR A 1 86 ? -6.421 -2.348 7.217 1.00 81.44 86 THR A C 1
ATOM 625 O O . THR A 1 86 ? -7.356 -2.921 7.772 1.00 81.44 86 THR A O 1
ATOM 628 N N . ALA A 1 87 ? -5.638 -1.465 7.839 1.00 81.69 87 ALA A N 1
ATOM 629 C CA . ALA A 1 87 ? -5.838 -1.052 9.225 1.00 81.69 87 ALA A CA 1
ATOM 630 C C . ALA A 1 87 ? -7.211 -0.387 9.424 1.00 81.69 87 ALA A C 1
ATOM 632 O O . ALA A 1 87 ? -7.952 -0.789 10.317 1.00 81.69 87 ALA A O 1
ATOM 633 N N . ALA A 1 88 ? -7.601 0.533 8.535 1.00 80.56 88 ALA A N 1
ATOM 634 C CA . ALA A 1 88 ? -8.890 1.222 8.608 1.00 80.56 88 ALA A CA 1
ATOM 635 C C . ALA A 1 88 ? -10.099 0.287 8.402 1.00 80.56 88 ALA A C 1
ATOM 637 O O . ALA A 1 88 ? -11.125 0.453 9.055 1.00 80.56 88 ALA A O 1
ATOM 638 N N . HIS A 1 89 ? -9.998 -0.706 7.509 1.00 77.94 89 HIS A N 1
ATOM 639 C CA . HIS A 1 89 ? -11.129 -1.591 7.191 1.00 77.94 89 HIS A CA 1
ATOM 640 C C . HIS A 1 89 ? -11.217 -2.873 8.003 1.00 77.94 89 HIS A C 1
ATOM 642 O O . HIS A 1 89 ? -12.314 -3.387 8.214 1.00 77.94 89 HIS A O 1
ATOM 648 N N . ARG A 1 90 ? -10.073 -3.460 8.347 1.00 79.06 90 ARG A N 1
ATOM 649 C CA . ARG A 1 90 ? -9.986 -4.792 8.960 1.00 79.06 90 ARG A CA 1
ATOM 650 C C . ARG A 1 90 ? -9.351 -4.760 10.346 1.00 79.06 90 ARG A C 1
ATOM 652 O O . ARG A 1 90 ? -9.277 -5.804 10.987 1.00 79.06 90 ARG A O 1
ATOM 659 N N . GLY A 1 91 ? -8.921 -3.586 10.804 1.00 78.81 91 GLY A N 1
ATOM 660 C CA . GLY A 1 91 ? -8.246 -3.402 12.078 1.00 78.81 91 GLY A CA 1
ATOM 661 C C . GLY A 1 91 ? -6.751 -3.718 12.020 1.00 78.81 91 GLY A C 1
ATOM 662 O O . GLY A 1 91 ? -6.241 -4.394 11.119 1.00 78.81 91 GLY A O 1
ATOM 663 N N . ALA A 1 92 ? -6.037 -3.235 13.036 1.00 76.19 92 ALA A N 1
ATOM 664 C CA . ALA A 1 92 ? -4.587 -3.362 13.142 1.00 76.19 92 ALA A CA 1
ATOM 665 C C . ALA A 1 92 ? -4.105 -4.826 13.256 1.00 76.19 92 ALA A C 1
ATOM 667 O O . ALA A 1 92 ? -3.015 -5.155 12.786 1.00 76.19 92 ALA A O 1
ATOM 668 N N . SER A 1 93 ? -4.935 -5.735 13.781 1.00 78.38 93 SER A N 1
ATOM 669 C CA . SER A 1 93 ? -4.623 -7.170 13.893 1.00 78.38 93 SER A CA 1
ATOM 670 C C . SER A 1 93 ? -4.382 -7.852 12.540 1.00 78.38 93 SER A C 1
ATOM 672 O O . SER A 1 93 ? -3.606 -8.803 12.461 1.00 78.38 93 SER A O 1
ATOM 674 N N . VAL A 1 94 ? -5.006 -7.354 11.465 1.00 80.81 94 VAL A N 1
ATOM 675 C CA . VAL A 1 94 ? -4.819 -7.853 10.093 1.00 80.81 94 VAL A CA 1
ATOM 676 C C . VAL A 1 94 ? -3.713 -7.085 9.361 1.00 80.81 94 VAL A C 1
ATOM 678 O O . VAL A 1 94 ? -3.041 -7.651 8.498 1.00 80.81 94 VAL A O 1
ATOM 681 N N . ALA A 1 95 ? -3.477 -5.822 9.719 1.00 80.56 95 ALA A N 1
ATOM 682 C CA . ALA A 1 95 ? -2.436 -4.996 9.111 1.00 80.56 95 ALA A CA 1
ATOM 683 C C . ALA A 1 95 ? -1.015 -5.426 9.528 1.00 80.56 95 ALA A C 1
ATOM 685 O O . ALA A 1 95 ? -0.118 -5.480 8.689 1.00 80.56 95 ALA A O 1
ATOM 686 N N . LEU A 1 96 ? -0.808 -5.815 10.791 1.00 76.94 96 LEU A N 1
ATOM 687 C CA . LEU A 1 96 ? 0.497 -6.259 11.305 1.00 76.94 96 LEU A CA 1
ATOM 688 C C . LEU A 1 96 ? 1.111 -7.477 10.581 1.00 76.94 96 LEU A C 1
ATOM 690 O O . LEU A 1 96 ? 2.276 -7.403 10.184 1.00 76.94 96 LEU A O 1
ATOM 694 N N . PRO A 1 97 ? 0.394 -8.596 10.349 1.00 82.44 97 PRO A N 1
ATOM 695 C CA . PRO A 1 97 ? 0.968 -9.723 9.613 1.00 82.44 97 PRO A CA 1
ATOM 696 C C . PRO A 1 97 ? 1.253 -9.378 8.143 1.00 82.44 97 PRO A C 1
ATOM 698 O O . PRO A 1 97 ? 2.189 -9.922 7.553 1.00 82.44 97 PRO A O 1
ATOM 701 N N . LEU A 1 98 ? 0.481 -8.462 7.546 1.00 80.31 98 LEU A N 1
ATOM 702 C CA . LEU A 1 98 ? 0.763 -7.944 6.206 1.00 80.31 98 LEU A CA 1
ATOM 703 C C . LEU A 1 98 ? 2.037 -7.095 6.196 1.00 80.31 98 LEU A C 1
ATOM 705 O O . LEU A 1 98 ? 2.847 -7.247 5.286 1.00 80.31 98 LEU A O 1
ATOM 709 N N . LEU A 1 99 ? 2.249 -6.270 7.221 1.00 81.62 99 LEU A N 1
ATOM 710 C CA . LEU A 1 99 ? 3.456 -5.463 7.380 1.00 81.62 99 LEU A CA 1
ATOM 711 C C . LEU A 1 99 ? 4.703 -6.339 7.472 1.00 81.62 99 LEU A C 1
ATOM 713 O O . LEU A 1 99 ? 5.659 -6.116 6.734 1.00 81.62 99 LEU A O 1
ATOM 717 N N . HIS A 1 100 ? 4.661 -7.388 8.296 1.00 80.38 100 HIS A N 1
ATOM 718 C CA . HIS A 1 100 ? 5.773 -8.330 8.426 1.00 80.38 100 HIS A CA 1
ATOM 719 C C . HIS A 1 100 ? 6.094 -8.992 7.076 1.00 80.38 100 HIS A C 1
ATOM 721 O O . HIS A 1 100 ? 7.252 -9.083 6.672 1.00 80.38 100 HIS A O 1
ATOM 727 N N . ARG A 1 101 ? 5.067 -9.396 6.316 1.00 80.06 101 ARG A N 1
ATOM 728 C CA . ARG A 1 101 ? 5.250 -9.970 4.975 1.00 80.06 101 ARG A CA 1
ATOM 729 C C . ARG A 1 101 ? 5.829 -8.961 3.977 1.00 80.06 101 ARG A C 1
ATOM 731 O O . ARG A 1 101 ? 6.617 -9.344 3.119 1.00 80.06 101 ARG A O 1
ATOM 738 N N . LEU A 1 102 ? 5.464 -7.685 4.083 1.00 80.50 102 LEU A N 1
ATOM 739 C CA . LEU A 1 102 ? 6.007 -6.618 3.238 1.00 80.50 102 LEU A CA 1
ATOM 740 C C . LEU A 1 102 ? 7.460 -6.281 3.602 1.00 80.50 102 LEU A C 1
ATOM 742 O O . LEU A 1 102 ? 8.261 -6.041 2.705 1.00 80.50 102 LEU A O 1
ATOM 746 N N . GLN A 1 103 ? 7.830 -6.336 4.883 1.00 78.19 103 GLN A N 1
ATOM 747 C CA . GLN A 1 103 ? 9.212 -6.148 5.343 1.00 78.19 103 GLN A CA 1
ATOM 748 C C . GLN A 1 103 ? 10.160 -7.260 4.880 1.00 78.19 103 GLN A C 1
ATOM 750 O O . GLN A 1 103 ? 11.346 -7.009 4.687 1.00 78.19 103 GLN A O 1
ATOM 755 N N . GLN A 1 104 ? 9.645 -8.470 4.641 1.00 81.62 104 GLN A N 1
ATOM 756 C CA . GLN A 1 104 ? 10.421 -9.561 4.038 1.00 81.62 104 GLN A CA 1
ATOM 757 C C . GLN A 1 104 ? 10.815 -9.277 2.580 1.00 81.62 104 GLN A C 1
ATOM 759 O O . GLN A 1 104 ? 11.683 -9.960 2.037 1.00 81.62 104 GLN A O 1
ATOM 764 N N . HIS A 1 105 ? 10.202 -8.282 1.931 1.00 77.12 105 HIS A N 1
ATOM 765 C CA . HIS A 1 105 ? 10.572 -7.899 0.578 1.00 77.12 105 HIS A CA 1
ATOM 766 C C . HIS A 1 105 ? 11.890 -7.096 0.592 1.00 77.12 105 HIS A C 1
ATOM 768 O O . HIS A 1 105 ? 11.970 -6.057 1.257 1.00 77.12 105 HIS A O 1
ATOM 774 N N . PRO A 1 106 ? 12.920 -7.504 -0.176 1.00 67.06 106 PRO A N 1
ATOM 775 C CA . PRO A 1 106 ? 14.272 -6.943 -0.074 1.00 67.06 106 PRO A CA 1
ATOM 776 C C . PRO A 1 106 ? 14.338 -5.444 -0.401 1.00 67.06 106 PRO A C 1
ATOM 778 O O . PRO A 1 106 ? 15.158 -4.728 0.163 1.00 67.06 106 PRO A O 1
ATOM 781 N N . LEU A 1 107 ? 13.441 -4.949 -1.262 1.00 68.38 107 LEU A N 1
ATOM 782 C CA . LEU A 1 107 ? 13.351 -3.521 -1.606 1.00 68.38 107 LEU A CA 1
ATOM 783 C C . LEU A 1 107 ? 12.661 -2.669 -0.528 1.00 68.38 107 LEU A C 1
ATOM 785 O O . LEU A 1 107 ? 12.835 -1.455 -0.500 1.00 68.38 107 LEU A O 1
ATOM 789 N N . LEU A 1 108 ? 11.866 -3.289 0.345 1.00 68.81 108 LEU A N 1
ATOM 790 C CA . LEU A 1 108 ? 11.030 -2.598 1.328 1.00 68.81 108 LEU A CA 1
ATOM 791 C C . LEU A 1 108 ? 11.636 -2.615 2.736 1.00 68.81 108 LEU A C 1
ATOM 793 O O . LEU A 1 108 ? 11.338 -1.727 3.532 1.00 68.81 108 LEU A O 1
ATOM 797 N N . SER A 1 109 ? 12.536 -3.562 3.022 1.00 69.00 109 SER A N 1
ATOM 798 C CA . SER A 1 109 ? 13.214 -3.696 4.320 1.00 69.00 109 SER A CA 1
ATOM 799 C C . SER A 1 109 ? 13.993 -2.447 4.753 1.00 69.00 109 SER A C 1
ATOM 801 O O . SER A 1 109 ? 14.182 -2.245 5.951 1.00 69.00 109 SER A O 1
ATOM 803 N N . SER A 1 110 ? 14.463 -1.626 3.810 1.00 67.69 110 SER A N 1
ATOM 804 C CA . SER A 1 110 ? 15.242 -0.412 4.098 1.00 67.69 110 SER A CA 1
ATOM 805 C C . SER A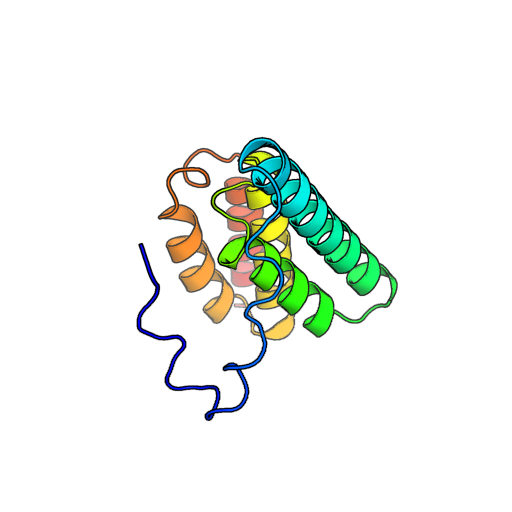 1 110 ? 14.430 0.880 3.953 1.00 67.69 110 SER A C 1
ATOM 807 O O . SER A 1 110 ? 14.998 1.969 4.056 1.00 67.69 110 SER A O 1
ATOM 809 N N . SER A 1 111 ? 13.126 0.793 3.673 1.00 76.75 111 SER A N 1
ATOM 810 C CA . SER A 1 111 ? 12.335 1.981 3.366 1.00 76.75 111 SER A CA 1
ATOM 811 C C . SER A 1 111 ? 11.924 2.734 4.642 1.00 76.75 111 SER A C 1
ATOM 813 O O . SER A 1 111 ? 11.243 2.162 5.501 1.00 76.75 111 SER A O 1
ATOM 815 N N . PRO A 1 112 ? 12.273 4.029 4.780 1.00 77.44 112 PRO A N 1
ATOM 816 C CA . PRO A 1 112 ? 11.889 4.821 5.946 1.00 77.44 112 PRO A CA 1
ATOM 817 C C . PRO A 1 112 ? 10.374 5.060 6.008 1.00 77.44 112 PRO A C 1
ATOM 819 O O . PRO A 1 112 ? 9.815 5.171 7.095 1.00 77.44 112 PRO A O 1
ATOM 822 N N . THR A 1 113 ? 9.685 5.095 4.862 1.00 77.06 113 THR A N 1
ATOM 823 C CA . THR A 1 113 ? 8.233 5.331 4.801 1.00 77.06 113 THR A CA 1
ATOM 824 C C . THR A 1 113 ? 7.438 4.148 5.344 1.00 77.06 113 THR A C 1
ATOM 826 O O . THR A 1 113 ? 6.426 4.342 6.014 1.00 77.06 113 THR A O 1
ATOM 829 N N . LEU A 1 114 ? 7.932 2.926 5.135 1.00 77.81 114 LEU A N 1
ATOM 830 C CA . LEU A 1 114 ? 7.335 1.720 5.704 1.00 77.81 114 LEU A CA 1
ATOM 831 C C . LEU A 1 114 ? 7.487 1.707 7.230 1.00 77.81 114 LEU A C 1
ATOM 833 O O . LEU A 1 114 ? 6.536 1.390 7.939 1.00 77.81 114 LEU A O 1
ATOM 837 N N . ARG A 1 115 ? 8.643 2.149 7.741 1.00 80.25 115 ARG A N 1
ATOM 838 C CA . ARG A 1 115 ? 8.882 2.293 9.184 1.00 80.25 115 ARG A CA 1
ATOM 839 C C . ARG A 1 115 ? 7.972 3.336 9.836 1.00 80.25 115 ARG A C 1
ATOM 841 O O . ARG A 1 115 ? 7.512 3.129 10.951 1.00 80.25 115 ARG A O 1
ATOM 848 N N . ILE A 1 116 ? 7.677 4.434 9.142 1.00 83.44 116 ILE A N 1
ATOM 849 C CA . ILE A 1 116 ? 6.698 5.425 9.615 1.00 83.44 116 ILE A CA 1
ATOM 850 C C . ILE A 1 116 ? 5.296 4.803 9.679 1.00 83.44 116 ILE A C 1
ATOM 852 O O . ILE A 1 116 ? 4.616 4.949 10.689 1.00 83.44 116 ILE A O 1
ATOM 856 N N . ALA A 1 117 ? 4.884 4.050 8.656 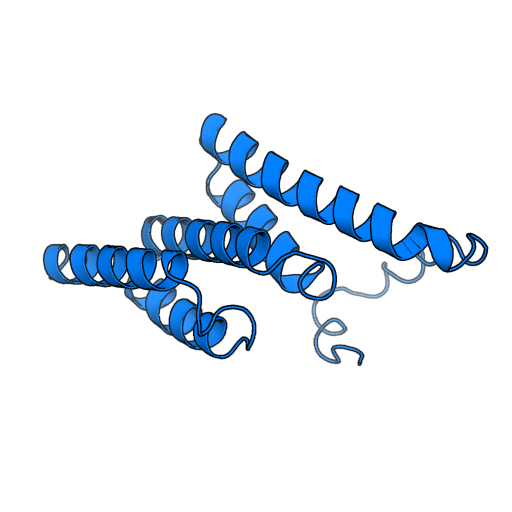1.00 77.56 117 ALA A N 1
ATOM 857 C CA . ALA A 1 117 ? 3.581 3.380 8.658 1.00 77.56 117 ALA A CA 1
ATOM 858 C C . ALA A 1 117 ? 3.455 2.303 9.750 1.00 77.56 117 ALA A C 1
ATOM 860 O O . ALA A 1 117 ? 2.378 2.104 10.304 1.00 77.56 117 ALA A O 1
ATOM 861 N N . GLU A 1 118 ? 4.551 1.625 10.094 1.00 80.81 118 GLU A N 1
ATOM 862 C CA . GLU A 1 118 ? 4.600 0.710 11.238 1.00 80.81 118 GLU A CA 1
ATOM 863 C C . GLU A 1 118 ? 4.306 1.433 12.559 1.00 80.81 118 GLU A C 1
ATOM 865 O O . GLU A 1 118 ? 3.500 0.967 13.368 1.00 80.81 118 GLU A O 1
ATOM 870 N N . LEU A 1 119 ? 4.922 2.600 12.760 1.00 82.38 119 LEU A N 1
ATOM 871 C CA . LEU A 1 119 ? 4.689 3.430 13.940 1.00 82.38 119 LEU A CA 1
ATOM 872 C C . LEU A 1 119 ? 3.245 3.943 14.002 1.00 82.38 119 LEU A C 1
ATOM 874 O O . LEU A 1 119 ? 2.651 3.940 15.074 1.00 82.38 119 LEU A O 1
ATOM 878 N N . GLU A 1 120 ? 2.656 4.321 12.866 1.00 83.56 120 GLU A N 1
ATOM 879 C CA . GLU A 1 120 ? 1.243 4.720 12.798 1.00 83.56 120 GLU A CA 1
ATOM 880 C C . GLU A 1 120 ? 0.309 3.566 13.195 1.00 83.56 120 GLU A C 1
ATOM 882 O O . GLU A 1 120 ? -0.548 3.733 14.055 1.00 83.56 120 GLU A O 1
ATOM 887 N N . ILE A 1 121 ? 0.515 2.365 12.646 1.00 77.56 121 ILE A N 1
ATOM 888 C CA . ILE A 1 121 ? -0.349 1.207 12.938 1.00 77.56 121 ILE A CA 1
ATOM 889 C C . ILE A 1 121 ? -0.218 0.757 14.392 1.00 77.56 121 ILE A C 1
ATOM 891 O O . ILE A 1 121 ? -1.206 0.368 15.013 1.00 77.56 121 ILE A O 1
ATOM 895 N N . THR A 1 122 ? 0.997 0.778 14.941 1.00 78.00 122 THR A N 1
ATOM 896 C CA . THR A 1 122 ? 1.221 0.435 16.353 1.00 78.00 122 THR A CA 1
ATOM 897 C C . THR A 1 122 ? 0.621 1.480 17.286 1.00 78.00 122 THR A C 1
ATOM 899 O O . THR A 1 122 ? 0.050 1.111 18.310 1.00 78.00 122 THR A O 1
ATOM 902 N N . HIS A 1 123 ? 0.676 2.761 16.914 1.00 83.25 123 HIS A N 1
ATOM 903 C CA . HIS A 1 123 ? -0.008 3.828 17.634 1.00 83.25 123 HIS A CA 1
ATOM 904 C C . HIS A 1 123 ? -1.528 3.629 17.638 1.00 83.25 123 HIS A C 1
ATOM 906 O O . HIS A 1 123 ? -2.131 3.613 18.710 1.00 83.25 123 HIS A O 1
ATOM 912 N N . ASP A 1 124 ? -2.128 3.392 16.470 1.00 75.62 124 ASP A N 1
ATOM 913 C CA . ASP A 1 124 ? -3.569 3.156 16.337 1.00 75.62 124 ASP A CA 1
ATOM 914 C C . ASP A 1 124 ? -4.019 1.910 17.113 1.00 75.62 124 ASP A C 1
ATOM 916 O O . ASP A 1 124 ? -5.095 1.898 17.710 1.00 75.62 124 ASP A O 1
ATOM 920 N N . LEU A 1 125 ? -3.185 0.865 17.153 1.00 74.50 125 LEU A N 1
ATOM 921 C CA . LEU A 1 125 ? -3.456 -0.332 17.946 1.00 74.50 125 LEU A CA 1
ATOM 922 C C . LEU A 1 125 ? -3.466 -0.020 19.446 1.00 74.50 125 LEU A C 1
ATOM 924 O O . LEU A 1 125 ? -4.396 -0.432 20.130 1.00 74.50 125 LEU A O 1
ATOM 928 N N . CYS A 1 126 ? -2.473 0.719 19.948 1.00 76.81 126 CYS A N 1
ATOM 929 C CA . CYS A 1 126 ? -2.413 1.125 21.355 1.00 76.81 126 CYS A CA 1
ATOM 930 C C . CYS A 1 126 ? -3.564 2.057 21.763 1.00 76.81 126 CYS A C 1
ATOM 932 O O . CYS A 1 126 ? -3.950 2.061 22.926 1.00 76.81 126 CYS A O 1
ATOM 934 N N . LEU A 1 127 ? -4.104 2.856 20.838 1.00 76.94 127 LEU A N 1
ATOM 935 C CA . LEU A 1 127 ? -5.290 3.681 21.093 1.00 76.94 127 LEU A CA 1
ATOM 936 C C . LEU A 1 127 ? -6.598 2.875 21.096 1.00 76.94 127 LEU A C 1
ATOM 938 O O . LEU A 1 127 ? -7.591 3.333 21.658 1.00 76.94 127 LEU A O 1
ATOM 942 N N . ALA A 1 128 ? -6.620 1.710 20.446 1.00 67.06 128 ALA A N 1
ATOM 943 C CA . ALA A 1 128 ? -7.805 0.864 20.331 1.00 67.06 128 ALA A CA 1
ATOM 944 C C . ALA A 1 128 ? -7.971 -0.147 21.485 1.00 67.06 128 ALA A C 1
ATOM 946 O O . ALA A 1 128 ? -9.031 -0.770 21.578 1.00 67.06 128 ALA A O 1
ATOM 947 N N . THR A 1 129 ? -6.947 -0.337 22.326 1.00 53.28 129 THR A N 1
ATOM 948 C CA . THR A 1 129 ? -6.962 -1.191 23.533 1.00 53.28 129 THR A CA 1
ATOM 949 C C . THR A 1 129 ? -7.364 -0.417 24.776 1.00 53.28 129 THR A C 1
ATOM 951 O O . THR A 1 129 ? -8.184 -0.956 25.552 1.00 53.28 129 THR A O 1
#

pLDDT: mean 73.3, std 14.67, range [36.0, 88.0]

Sequence (129 aa):
MGFPWLGTLLGPSLSSLSFYPNLSLALQIPLVRLAGAAHGVRAAAWEVYGCPSMAMASSALHLLCYSDAATADDLAAAAVKLLRHTAAHRGASVALPLLHRLQQHPLLSSSPTLRIAELEITHDLCLAT